Protein AF-A0A529LX90-F1 (afdb_monomer_lite)

Sequence (89 aa):
MLEITTELEKLLAVMPGPVSIVAGIAVLRAIGLDDPDGDLQATIGTFAAERGRAIRFDRGADHVSLTAQSRGPKTLLKRSEKLDNSAAN

Radius of gyration: 27.95 Å; chains: 1; bounding box: 87×48×40 Å

Secondary structure (DSSP, 8-state):
-HHHHHHHHHHHHHS-SSEEHHHHHHHHHHTT----HHHHHHHHHHHHHHTT--EE----S----------------------------

Structure (mmCIF, N/CA/C/O backbone):
data_AF-A0A529LX90-F1
#
_entry.id   AF-A0A529LX90-F1
#
loop_
_atom_site.group_PDB
_atom_site.id
_atom_site.type_symbol
_atom_site.label_atom_id
_atom_site.label_alt_id
_atom_site.label_comp_id
_atom_site.label_asym_id
_atom_site.label_entity_id
_atom_site.label_seq_id
_atom_site.pdbx_PDB_ins_code
_atom_site.Cartn_x
_atom_site.Cartn_y
_atom_site.Cartn_z
_atom_site.occupancy
_atom_site.B_iso_or_equiv
_atom_site.auth_seq_id
_atom_site.auth_comp_id
_atom_site.auth_asym_id
_atom_site.auth_atom_id
_atom_site.pdbx_PDB_model_num
ATOM 1 N N . MET A 1 1 ? -0.130 13.302 -4.442 1.00 54.56 1 MET A N 1
ATOM 2 C CA . MET A 1 1 ? -0.148 12.510 -3.189 1.00 54.56 1 MET A CA 1
ATOM 3 C C . MET A 1 1 ? -1.535 11.991 -2.804 1.00 54.56 1 MET A C 1
ATOM 5 O O . MET A 1 1 ? -1.600 10.850 -2.380 1.00 54.56 1 MET A O 1
ATOM 9 N N . LEU A 1 2 ? -2.627 12.755 -2.976 1.00 63.44 2 LEU A N 1
ATOM 10 C CA . LEU A 1 2 ? -3.986 12.320 -2.589 1.00 63.44 2 LEU A CA 1
ATOM 11 C C . LEU A 1 2 ? -4.502 11.060 -3.316 1.00 63.44 2 LEU A C 1
ATOM 13 O O . LEU A 1 2 ? -5.279 10.306 -2.738 1.00 63.44 2 LEU A O 1
ATOM 17 N N . GLU A 1 3 ? -4.073 10.800 -4.555 1.00 80.88 3 GLU A N 1
ATOM 18 C CA . GLU A 1 3 ? -4.526 9.610 -5.298 1.00 80.88 3 GLU A CA 1
ATOM 19 C C . GLU A 1 3 ? -3.989 8.299 -4.717 1.00 80.88 3 GLU A C 1
ATOM 21 O O . GLU A 1 3 ? -4.743 7.344 -4.567 1.00 80.88 3 GLU A O 1
ATOM 26 N N . ILE A 1 4 ? -2.721 8.280 -4.295 1.00 85.19 4 ILE A N 1
ATOM 27 C CA . ILE A 1 4 ? -2.075 7.099 -3.702 1.00 85.19 4 ILE A CA 1
ATOM 28 C C . ILE A 1 4 ? -2.827 6.654 -2.446 1.00 85.19 4 ILE A C 1
ATOM 30 O O . ILE A 1 4 ? -3.192 5.489 -2.307 1.00 85.19 4 ILE A O 1
ATOM 34 N N . THR A 1 5 ? -3.096 7.592 -1.536 1.00 85.81 5 THR A N 1
ATOM 35 C CA . THR A 1 5 ? -3.827 7.298 -0.300 1.00 85.81 5 THR A CA 1
ATOM 36 C C . THR A 1 5 ? -5.256 6.853 -0.589 1.00 85.81 5 THR A C 1
ATOM 38 O O . THR A 1 5 ? -5.723 5.902 0.030 1.00 85.81 5 THR A O 1
ATOM 41 N N . THR A 1 6 ? -5.920 7.485 -1.561 1.00 90.00 6 THR A N 1
ATOM 42 C CA . THR A 1 6 ? -7.303 7.157 -1.936 1.00 90.00 6 THR A CA 1
ATOM 43 C C . THR A 1 6 ? -7.418 5.726 -2.459 1.00 90.00 6 THR A C 1
ATOM 45 O O . THR A 1 6 ? -8.314 4.988 -2.049 1.00 90.00 6 THR A O 1
ATOM 48 N N . GLU A 1 7 ? -6.510 5.295 -3.332 1.00 90.44 7 GLU A N 1
ATOM 49 C CA . GLU A 1 7 ? -6.560 3.933 -3.869 1.00 90.44 7 GLU A CA 1
ATOM 50 C C . GLU A 1 7 ? -6.169 2.870 -2.837 1.00 90.44 7 GLU A C 1
ATOM 52 O O . GLU A 1 7 ? -6.791 1.806 -2.777 1.00 90.44 7 GLU A O 1
ATOM 57 N N . LEU A 1 8 ? -5.204 3.158 -1.959 1.00 87.06 8 LEU A N 1
ATOM 58 C CA . LEU A 1 8 ? -4.870 2.253 -0.856 1.00 87.06 8 LEU A CA 1
ATOM 59 C C . LEU A 1 8 ? -6.015 2.145 0.170 1.00 87.06 8 LEU A C 1
ATOM 61 O O . LEU A 1 8 ? -6.232 1.079 0.749 1.00 87.06 8 LEU A O 1
ATOM 65 N N . GLU A 1 9 ? -6.800 3.206 0.369 1.00 89.62 9 GLU A N 1
ATOM 66 C CA . GLU A 1 9 ? -8.031 3.146 1.165 1.00 89.62 9 GLU A CA 1
ATOM 67 C C . GLU A 1 9 ? -9.116 2.294 0.502 1.00 89.62 9 GLU A C 1
ATOM 69 O O . GLU A 1 9 ? -9.762 1.494 1.183 1.00 89.62 9 GLU A O 1
ATOM 74 N N . LYS A 1 10 ? -9.294 2.403 -0.820 1.00 90.06 10 LYS A N 1
ATOM 75 C CA . LYS A 1 10 ? -10.216 1.527 -1.563 1.00 90.06 10 LYS A CA 1
ATOM 76 C C . LYS A 1 10 ? -9.808 0.061 -1.441 1.00 90.06 10 LYS A C 1
ATOM 78 O O . LYS A 1 10 ? -10.666 -0.791 -1.215 1.00 90.06 10 LYS A O 1
ATOM 83 N N . LEU A 1 11 ? -8.508 -0.231 -1.511 1.00 86.94 11 LEU A N 1
ATOM 84 C CA . LEU A 1 11 ? -7.983 -1.579 -1.293 1.00 86.94 11 LEU A CA 1
ATOM 85 C C . LEU A 1 11 ? -8.367 -2.118 0.095 1.00 86.94 11 LEU A C 1
ATOM 87 O O . LEU A 1 11 ? -8.830 -3.252 0.209 1.00 86.94 11 LEU A O 1
ATOM 91 N N . LEU A 1 12 ? -8.225 -1.295 1.139 1.00 86.50 12 LEU A N 1
ATOM 92 C CA . LEU A 1 12 ? -8.619 -1.644 2.509 1.00 86.50 12 LEU A CA 1
ATOM 93 C C . LEU A 1 12 ? -10.132 -1.831 2.675 1.00 86.50 12 LEU A C 1
ATOM 95 O O . LEU A 1 12 ? -10.554 -2.645 3.496 1.00 86.50 12 LEU A O 1
ATOM 99 N N . ALA A 1 13 ? -10.946 -1.094 1.919 1.00 88.12 13 ALA A N 1
ATOM 100 C CA . ALA A 1 13 ? -12.397 -1.256 1.934 1.00 88.12 13 ALA A CA 1
ATOM 101 C C . ALA A 1 13 ? -12.828 -2.614 1.356 1.00 88.12 13 ALA A C 1
ATOM 103 O O . ALA A 1 13 ? -13.774 -3.222 1.854 1.00 88.12 13 ALA A O 1
ATOM 104 N N . VAL A 1 14 ? -12.117 -3.106 0.335 1.00 87.94 14 VAL A N 1
ATOM 105 C CA . VAL A 1 14 ? -12.369 -4.422 -0.278 1.00 87.94 14 VAL A CA 1
ATOM 106 C C . VAL A 1 14 ? -11.781 -5.555 0.566 1.00 87.94 14 VAL A C 1
ATOM 108 O O . VAL A 1 14 ? -12.406 -6.604 0.717 1.00 87.94 14 VAL A O 1
ATOM 111 N N . MET A 1 15 ? -10.591 -5.352 1.134 1.00 81.81 15 MET A N 1
ATOM 112 C CA . MET A 1 15 ? -9.894 -6.331 1.970 1.00 81.81 15 MET A CA 1
ATOM 113 C C . MET A 1 15 ? -9.604 -5.742 3.355 1.00 81.81 15 MET A C 1
ATOM 115 O O . MET A 1 15 ? -8.493 -5.263 3.610 1.00 81.81 15 MET A O 1
ATOM 119 N N . PRO A 1 16 ? -10.582 -5.787 4.278 1.00 80.06 16 PRO A N 1
ATOM 120 C CA . PRO A 1 16 ? -10.383 -5.304 5.634 1.00 80.06 16 PRO A CA 1
ATOM 121 C C . PRO A 1 16 ? -9.401 -6.225 6.364 1.00 80.06 16 PRO A C 1
ATOM 123 O O . PRO A 1 16 ? -9.702 -7.379 6.662 1.00 80.06 16 PRO A O 1
ATOM 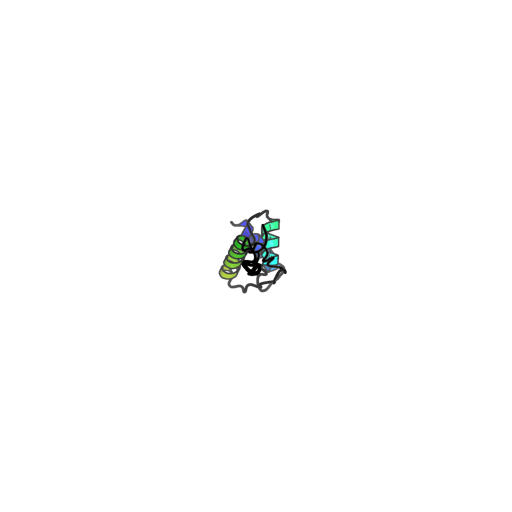126 N N . GLY A 1 17 ? -8.199 -5.727 6.650 1.00 85.31 17 GLY A N 1
ATOM 127 C CA . GLY A 1 17 ? -7.155 -6.550 7.253 1.00 85.31 17 GLY A CA 1
ATOM 128 C C . GLY A 1 17 ? -5.763 -5.928 7.171 1.00 85.31 17 GLY A C 1
ATOM 129 O O . GLY A 1 17 ? -5.640 -4.707 7.037 1.00 85.31 17 GLY A O 1
ATOM 130 N N . PRO A 1 18 ? -4.705 -6.746 7.305 1.00 87.56 18 PRO A N 1
ATOM 131 C CA . PRO A 1 18 ? -3.343 -6.278 7.113 1.00 87.56 18 PRO A CA 1
ATOM 132 C C . PRO A 1 18 ? -3.098 -5.878 5.653 1.00 87.56 18 PRO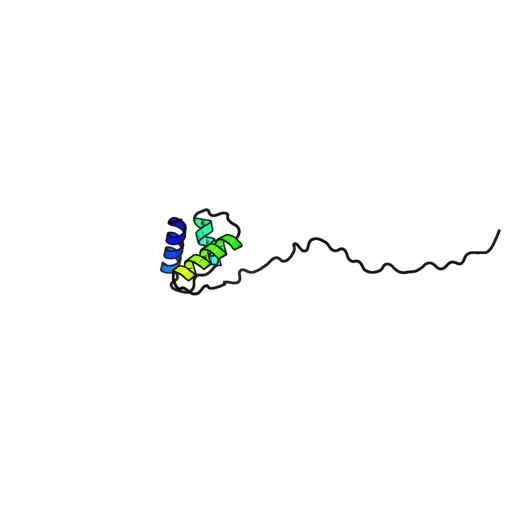 A C 1
ATOM 134 O O . PRO A 1 18 ? -3.545 -6.557 4.727 1.00 87.56 18 PRO A O 1
ATOM 137 N N . VAL A 1 19 ? -2.358 -4.788 5.451 1.00 88.44 19 VAL A N 1
ATOM 138 C CA . VAL A 1 19 ? -2.035 -4.256 4.121 1.00 88.44 19 VAL A CA 1
ATOM 139 C C . VAL A 1 19 ? -1.030 -5.187 3.448 1.00 88.44 19 VAL A C 1
ATOM 141 O O . VAL A 1 19 ? 0.093 -5.335 3.928 1.00 88.44 19 VAL A O 1
ATOM 144 N N . SER A 1 20 ? -1.425 -5.832 2.349 1.00 89.38 20 SER A N 1
ATOM 145 C CA . SER A 1 20 ? -0.526 -6.687 1.567 1.00 89.38 20 SER A CA 1
ATOM 146 C C . SER A 1 20 ? 0.383 -5.846 0.674 1.00 89.38 20 SER A C 1
ATOM 148 O O . SER A 1 20 ? -0.112 -5.031 -0.104 1.00 89.38 20 SER A O 1
ATOM 150 N N . ILE A 1 21 ? 1.699 -6.074 0.750 1.00 89.44 21 ILE A N 1
ATOM 151 C CA . ILE A 1 21 ? 2.682 -5.373 -0.094 1.00 89.44 21 ILE A CA 1
ATOM 152 C C . ILE A 1 21 ? 2.409 -5.616 -1.581 1.00 89.44 21 ILE A C 1
ATOM 154 O O . ILE A 1 21 ? 2.354 -4.664 -2.350 1.00 89.44 21 ILE A O 1
ATOM 158 N N . VAL A 1 22 ? 2.151 -6.864 -1.982 1.00 90.06 22 VAL A N 1
ATOM 159 C CA . VAL A 1 22 ? 1.880 -7.216 -3.387 1.00 90.06 22 VAL A CA 1
ATOM 160 C C . VAL A 1 22 ? 0.621 -6.516 -3.900 1.00 90.06 22 VAL A C 1
ATOM 162 O O . VAL A 1 22 ? 0.623 -5.954 -4.993 1.00 90.06 22 VAL A O 1
ATOM 165 N N . ALA A 1 23 ? -0.446 -6.503 -3.095 1.00 89.62 23 ALA A N 1
ATOM 166 C CA . ALA A 1 23 ? -1.689 -5.839 -3.475 1.00 89.62 23 ALA A CA 1
ATOM 167 C C . ALA A 1 23 ? -1.522 -4.312 -3.535 1.00 89.62 23 ALA A C 1
ATOM 169 O O . ALA A 1 23 ? -2.026 -3.679 -4.457 1.00 89.62 23 ALA A O 1
ATOM 170 N N . GLY A 1 24 ? -0.775 -3.730 -2.592 1.00 90.31 24 GLY A N 1
ATOM 171 C CA . GLY A 1 24 ? -0.435 -2.311 -2.613 1.00 90.31 24 GLY A CA 1
ATOM 172 C C . GLY A 1 24 ? 0.365 -1.936 -3.860 1.00 90.31 24 GLY A C 1
ATOM 173 O O . GLY A 1 24 ? -0.017 -1.002 -4.553 1.00 90.31 24 GLY A O 1
ATOM 174 N N . ILE A 1 25 ? 1.409 -2.696 -4.208 1.00 91.56 25 ILE A N 1
ATOM 175 C CA . ILE A 1 25 ? 2.222 -2.446 -5.411 1.00 91.56 25 ILE A CA 1
ATOM 176 C C . ILE A 1 25 ? 1.352 -2.522 -6.668 1.00 91.56 25 ILE A C 1
ATOM 178 O O . ILE A 1 25 ? 1.428 -1.631 -7.510 1.00 91.56 25 ILE A O 1
ATOM 182 N N . ALA A 1 26 ? 0.485 -3.533 -6.780 1.00 91.19 26 ALA A N 1
ATOM 183 C CA . ALA A 1 26 ? -0.429 -3.662 -7.915 1.00 91.19 26 ALA A CA 1
ATOM 184 C C . ALA A 1 26 ? -1.357 -2.444 -8.058 1.00 91.19 26 ALA A C 1
ATOM 186 O O . ALA A 1 26 ? -1.579 -1.967 -9.169 1.00 91.19 26 ALA A O 1
ATOM 187 N N . VAL A 1 27 ? -1.851 -1.906 -6.941 1.00 91.38 27 VAL A N 1
ATOM 188 C CA . VAL A 1 27 ? -2.662 -0.683 -6.923 1.00 91.38 27 VAL A CA 1
ATOM 189 C C . VAL A 1 27 ? -1.850 0.535 -7.369 1.00 91.38 27 VAL A C 1
ATOM 191 O O . VAL A 1 27 ? -2.315 1.294 -8.217 1.00 91.38 27 VAL A O 1
ATOM 194 N N . LEU A 1 28 ? -0.626 0.707 -6.862 1.00 91.31 28 LEU A N 1
ATOM 195 C CA . LEU A 1 28 ? 0.240 1.828 -7.249 1.00 91.31 28 LEU A CA 1
ATOM 196 C C . LEU A 1 28 ? 0.632 1.765 -8.734 1.00 91.31 28 LEU A C 1
ATOM 198 O O . LEU A 1 28 ? 0.630 2.781 -9.425 1.00 91.31 28 LEU A O 1
ATOM 202 N N . ARG A 1 29 ? 0.878 0.563 -9.258 1.00 89.81 29 ARG A N 1
ATOM 203 C CA . ARG A 1 29 ? 1.108 0.329 -10.691 1.00 89.81 29 ARG A CA 1
ATOM 204 C C . ARG A 1 29 ? -0.137 0.634 -11.525 1.00 89.81 29 ARG A C 1
ATOM 206 O O . ARG A 1 29 ? -0.015 1.198 -12.607 1.00 89.81 29 ARG A O 1
ATOM 213 N N . ALA A 1 30 ? -1.331 0.306 -11.029 1.00 90.50 30 ALA A N 1
ATOM 214 C CA . ALA A 1 30 ? -2.588 0.558 -11.737 1.00 90.50 30 ALA A CA 1
ATOM 215 C C . ALA A 1 30 ? -2.892 2.056 -11.911 1.00 90.50 30 ALA A C 1
ATOM 217 O O . ALA A 1 30 ? -3.499 2.435 -12.911 1.00 90.50 30 ALA A O 1
ATOM 218 N N . ILE A 1 31 ? -2.430 2.907 -10.988 1.00 89.56 31 ILE A N 1
ATOM 219 C CA . ILE A 1 31 ? -2.486 4.373 -11.138 1.00 89.56 31 ILE A CA 1
ATOM 220 C C . ILE A 1 31 ? -1.281 4.960 -11.888 1.00 89.56 31 ILE A C 1
ATOM 222 O O . ILE A 1 31 ? -1.167 6.177 -12.008 1.00 89.56 31 ILE A O 1
ATOM 226 N N . GLY A 1 32 ? -0.393 4.112 -12.413 1.00 89.06 32 GLY A N 1
ATOM 227 C CA . GLY A 1 32 ? 0.697 4.513 -13.298 1.00 89.06 32 GLY A CA 1
ATOM 228 C C . GLY A 1 32 ? 2.020 4.858 -12.613 1.00 89.06 32 GLY A C 1
ATOM 229 O O . GLY A 1 32 ? 2.855 5.496 -13.251 1.00 89.06 32 GLY A O 1
ATOM 230 N N . LEU A 1 33 ? 2.250 4.460 -11.353 1.00 89.56 33 LEU A N 1
ATOM 231 C CA . LEU A 1 33 ? 3.583 4.596 -10.754 1.00 89.56 33 LEU A CA 1
ATOM 232 C C . LEU A 1 33 ? 4.526 3.529 -11.321 1.00 89.56 33 LEU A C 1
ATOM 234 O O . LEU A 1 33 ? 4.286 2.332 -11.151 1.00 89.56 33 LEU A O 1
ATOM 238 N N . ASP A 1 34 ? 5.627 3.969 -11.933 1.00 89.06 34 ASP A N 1
ATOM 239 C CA . ASP A 1 34 ? 6.683 3.100 -12.479 1.00 89.06 34 ASP A CA 1
ATOM 240 C C . ASP A 1 34 ? 7.911 2.972 -11.547 1.00 89.06 34 ASP A C 1
ATOM 242 O O . ASP A 1 34 ? 8.913 2.361 -11.896 1.00 89.06 34 ASP A O 1
ATOM 246 N N . ASP A 1 35 ? 7.820 3.474 -10.310 1.00 88.50 35 ASP A N 1
ATOM 247 C CA . ASP A 1 35 ? 8.902 3.409 -9.315 1.00 88.50 35 ASP A CA 1
ATOM 248 C C . ASP A 1 35 ? 9.333 1.964 -8.994 1.00 88.50 35 ASP A C 1
ATOM 250 O O . ASP A 1 35 ? 8.535 1.027 -9.125 1.00 88.50 35 ASP A O 1
ATOM 254 N N . PRO A 1 36 ? 10.580 1.726 -8.560 1.00 89.31 36 PRO A N 1
ATOM 255 C CA . PRO A 1 36 ? 11.028 0.385 -8.202 1.00 89.31 36 PRO A CA 1
ATOM 256 C C . PRO A 1 36 ? 10.264 -0.154 -6.984 1.00 89.31 36 PRO A C 1
ATOM 258 O O . PRO A 1 36 ? 9.807 0.596 -6.118 1.00 89.31 36 PRO A O 1
ATOM 261 N N . ASP A 1 37 ? 10.165 -1.481 -6.879 1.00 86.62 37 ASP A N 1
ATOM 262 C CA . ASP A 1 37 ? 9.364 -2.141 -5.838 1.00 86.62 37 ASP A CA 1
ATOM 263 C C . ASP A 1 37 ? 9.762 -1.733 -4.413 1.00 86.62 37 ASP A C 1
ATOM 265 O O . ASP A 1 37 ? 8.904 -1.651 -3.539 1.00 86.62 37 ASP A O 1
ATOM 269 N N . GLY A 1 38 ? 11.041 -1.418 -4.179 1.00 88.31 38 GLY A N 1
ATOM 270 C CA . GLY A 1 38 ? 11.523 -0.926 -2.887 1.00 88.31 38 GLY A CA 1
ATOM 271 C C . GLY A 1 38 ? 10.909 0.418 -2.477 1.00 88.31 38 GLY A C 1
ATOM 272 O O . GLY A 1 38 ? 10.487 0.570 -1.329 1.00 88.31 38 GLY A O 1
ATOM 273 N N . ASP A 1 39 ? 10.797 1.364 -3.411 1.00 90.38 39 ASP A N 1
ATOM 274 C CA . ASP A 1 39 ? 10.208 2.686 -3.162 1.00 90.38 39 ASP A CA 1
ATOM 275 C C . ASP A 1 39 ? 8.682 2.594 -3.003 1.00 90.38 39 ASP A C 1
ATOM 277 O O . ASP A 1 39 ? 8.089 3.198 -2.097 1.00 90.38 39 ASP A O 1
ATOM 281 N N . LEU A 1 40 ? 8.036 1.750 -3.813 1.00 90.75 40 LEU A N 1
ATOM 282 C CA . LEU A 1 40 ? 6.610 1.451 -3.667 1.00 90.75 40 LEU A CA 1
ATOM 283 C C . LEU A 1 40 ? 6.319 0.776 -2.319 1.00 90.75 40 LEU A C 1
ATOM 285 O O . LEU A 1 40 ? 5.380 1.158 -1.619 1.00 90.75 40 LEU A O 1
ATOM 289 N N . GLN A 1 41 ? 7.156 -0.174 -1.901 1.00 90.94 41 GLN A N 1
ATOM 290 C CA . GLN A 1 41 ? 7.046 -0.836 -0.604 1.00 90.94 41 GLN A CA 1
ATOM 291 C C . GLN A 1 41 ? 7.223 0.150 0.560 1.00 90.94 41 GLN A C 1
ATOM 293 O O . GLN A 1 41 ? 6.468 0.072 1.532 1.00 90.94 41 GLN A O 1
ATOM 298 N N . ALA A 1 42 ? 8.166 1.093 0.472 1.00 91.50 42 ALA A N 1
ATOM 299 C CA . ALA A 1 42 ? 8.343 2.142 1.481 1.00 91.50 42 ALA A CA 1
ATOM 300 C C . ALA A 1 42 ? 7.106 3.052 1.592 1.00 91.50 42 ALA A C 1
ATOM 302 O O . ALA A 1 42 ? 6.671 3.395 2.699 1.00 91.50 42 ALA A O 1
ATOM 303 N N . THR A 1 43 ? 6.488 3.376 0.454 1.00 91.94 43 THR A N 1
ATOM 304 C CA . THR A 1 43 ? 5.246 4.162 0.393 1.00 91.94 43 THR A CA 1
ATOM 305 C C . THR A 1 43 ? 4.085 3.425 1.064 1.00 91.94 43 THR A C 1
ATOM 307 O O . THR A 1 43 ? 3.403 3.979 1.929 1.00 91.94 43 THR A O 1
ATOM 310 N N . ILE A 1 44 ? 3.900 2.144 0.736 1.00 90.69 44 ILE A N 1
ATOM 311 C CA . ILE A 1 44 ? 2.869 1.287 1.343 1.00 90.69 44 ILE A CA 1
ATOM 312 C C . ILE A 1 44 ? 3.118 1.121 2.847 1.00 90.69 44 ILE A C 1
ATOM 314 O O . ILE A 1 44 ? 2.175 1.133 3.640 1.00 90.69 44 ILE A O 1
ATOM 318 N N . GLY A 1 45 ? 4.385 0.992 3.249 1.00 90.94 45 GLY A N 1
ATOM 319 C CA . GLY A 1 45 ? 4.778 0.877 4.648 1.00 90.94 45 GLY A CA 1
ATOM 320 C C . GLY A 1 45 ? 4.423 2.115 5.465 1.00 90.94 45 GLY A C 1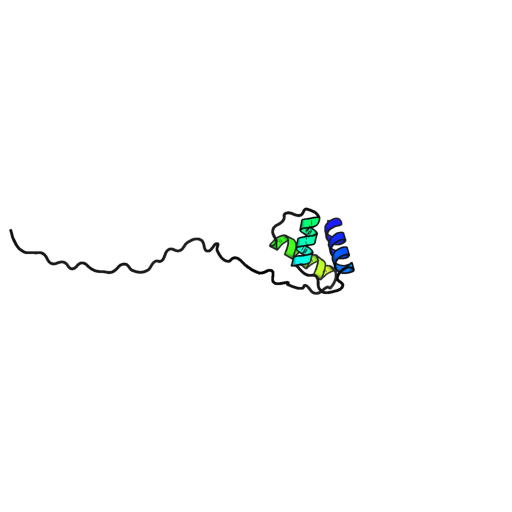
ATOM 321 O O . GLY A 1 45 ? 3.831 1.991 6.538 1.00 90.94 45 GLY A O 1
ATOM 322 N N . THR A 1 46 ? 4.712 3.300 4.922 1.00 91.50 46 THR A N 1
ATOM 323 C CA . THR A 1 46 ? 4.318 4.582 5.525 1.00 91.50 46 THR A CA 1
ATOM 324 C C . THR A 1 46 ? 2.803 4.660 5.683 1.00 91.50 46 THR A C 1
ATOM 326 O O . THR A 1 46 ? 2.317 4.883 6.789 1.00 91.50 46 THR A O 1
ATOM 329 N N . PHE A 1 47 ? 2.049 4.354 4.625 1.00 90.38 47 PHE A N 1
ATOM 330 C CA . PHE A 1 47 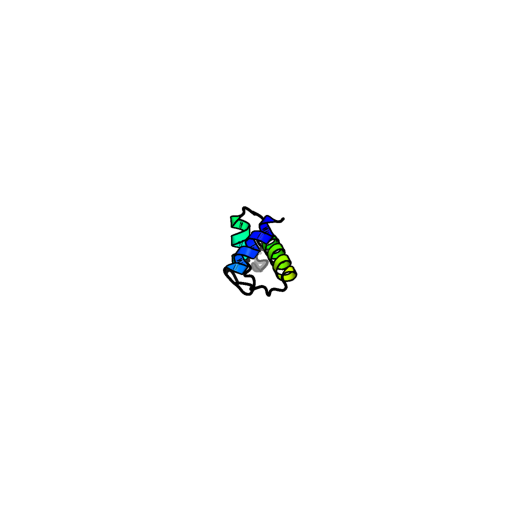? 0.586 4.372 4.670 1.00 90.38 47 PHE A CA 1
ATOM 331 C C . PHE A 1 47 ? 0.010 3.416 5.729 1.00 90.38 47 PHE A C 1
ATOM 333 O O . PHE A 1 47 ? -0.896 3.777 6.483 1.00 90.38 47 PHE A O 1
ATOM 340 N N . ALA A 1 48 ? 0.538 2.192 5.823 1.00 89.75 48 ALA A N 1
ATOM 341 C CA . ALA A 1 48 ? 0.096 1.228 6.826 1.00 89.75 48 ALA A CA 1
ATOM 342 C C . ALA A 1 48 ? 0.379 1.720 8.256 1.00 89.75 48 ALA A C 1
ATOM 344 O O . ALA A 1 48 ? -0.485 1.584 9.127 1.00 89.75 48 ALA A O 1
ATOM 345 N N . ALA A 1 49 ? 1.542 2.339 8.483 1.00 90.06 49 ALA A N 1
ATOM 346 C CA . ALA A 1 49 ? 1.898 2.937 9.767 1.00 90.06 49 ALA A CA 1
ATOM 347 C C . ALA A 1 49 ? 0.968 4.108 10.132 1.00 90.06 49 ALA A C 1
ATOM 349 O O . ALA A 1 49 ? 0.452 4.144 11.249 1.00 90.06 49 ALA A O 1
ATOM 350 N N . GLU A 1 50 ? 0.676 5.005 9.186 1.00 90.50 50 GLU A N 1
ATOM 351 C CA . GLU A 1 50 ? -0.247 6.134 9.387 1.00 90.50 50 GLU A CA 1
ATOM 352 C C . GLU A 1 50 ? -1.669 5.679 9.735 1.00 90.50 50 GLU A C 1
ATOM 354 O O . GLU A 1 50 ? -2.365 6.319 10.523 1.00 90.50 50 GLU A O 1
ATOM 359 N N . ARG A 1 51 ? -2.108 4.547 9.178 1.00 87.62 51 ARG A N 1
ATOM 360 C CA . ARG A 1 51 ? -3.429 3.965 9.455 1.00 87.62 51 ARG A CA 1
ATOM 361 C C . ARG A 1 51 ? -3.451 3.016 10.652 1.00 87.62 51 ARG A C 1
ATOM 363 O O . ARG A 1 51 ? -4.510 2.459 10.947 1.00 87.62 51 ARG A O 1
ATOM 370 N N . GLY A 1 52 ? -2.320 2.811 11.331 1.00 88.44 52 GLY A N 1
ATOM 371 C CA . GLY A 1 52 ? -2.210 1.877 12.455 1.00 88.44 52 GLY A CA 1
ATOM 372 C C . GLY A 1 52 ? -2.528 0.432 12.058 1.00 88.44 52 GLY A C 1
ATOM 373 O O . GLY A 1 52 ? -3.131 -0.315 12.831 1.00 88.44 52 GLY A O 1
ATOM 374 N N . ARG A 1 53 ? -2.189 0.042 10.826 1.00 86.56 53 ARG A N 1
ATOM 375 C CA . ARG A 1 53 ? -2.475 -1.285 10.271 1.00 86.56 53 ARG A CA 1
ATOM 376 C C . ARG A 1 53 ? -1.210 -2.127 10.187 1.00 86.56 53 ARG A C 1
ATOM 378 O O . ARG A 1 53 ? -0.131 -1.647 9.863 1.00 86.56 53 ARG A O 1
ATOM 385 N N . ALA A 1 54 ? -1.371 -3.422 10.445 1.00 89.50 54 ALA A N 1
ATOM 386 C CA . ALA A 1 54 ? -0.305 -4.390 10.237 1.00 89.50 54 ALA A CA 1
ATOM 387 C C . ALA A 1 54 ? -0.009 -4.553 8.739 1.00 89.50 54 ALA A C 1
ATOM 389 O O . ALA A 1 54 ? -0.920 -4.511 7.910 1.00 89.50 54 ALA A O 1
ATOM 390 N N . ILE A 1 55 ? 1.258 -4.784 8.404 1.00 88.44 55 ILE A N 1
ATOM 391 C CA . ILE A 1 55 ? 1.697 -5.090 7.041 1.00 88.44 55 ILE A CA 1
ATOM 392 C C . ILE A 1 55 ? 1.781 -6.603 6.880 1.00 88.44 55 ILE A C 1
ATOM 394 O O . ILE A 1 55 ? 2.357 -7.302 7.717 1.00 88.44 55 ILE A O 1
ATOM 398 N N . ARG A 1 56 ? 1.234 -7.109 5.777 1.00 87.69 56 ARG A N 1
ATOM 399 C CA . ARG A 1 56 ? 1.417 -8.487 5.339 1.00 87.69 56 ARG A CA 1
ATOM 400 C C . ARG A 1 56 ? 2.466 -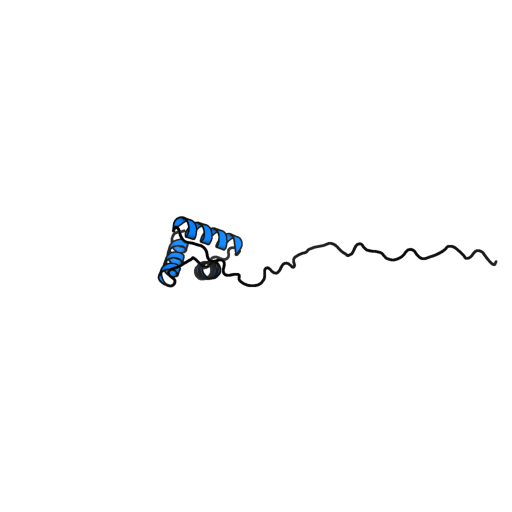8.521 4.237 1.00 87.69 56 ARG A C 1
ATOM 402 O O . ARG A 1 56 ? 2.245 -8.061 3.118 1.00 87.69 56 ARG A O 1
ATOM 409 N N . PHE A 1 57 ? 3.605 -9.112 4.568 1.00 82.44 57 PHE A N 1
ATOM 410 C CA . PHE A 1 57 ? 4.635 -9.448 3.598 1.00 82.44 57 PHE A CA 1
ATOM 411 C C . PHE A 1 57 ? 4.205 -10.716 2.869 1.00 82.44 57 PHE A C 1
ATOM 413 O O . PHE A 1 57 ? 4.531 -11.830 3.281 1.00 82.44 57 PHE A O 1
ATOM 420 N N . ASP A 1 58 ? 3.411 -10.552 1.815 1.00 75.62 58 ASP A N 1
ATOM 421 C CA . ASP A 1 58 ? 3.175 -11.640 0.878 1.00 75.62 58 ASP A CA 1
ATOM 422 C C . ASP A 1 58 ? 4.497 -11.855 0.136 1.00 75.62 58 ASP A C 1
ATOM 424 O O . ASP A 1 58 ? 4.950 -10.991 -0.614 1.00 75.62 58 ASP A O 1
ATOM 428 N N . ARG A 1 59 ? 5.197 -12.944 0.474 1.00 62.81 59 ARG A N 1
ATOM 429 C CA . ARG A 1 59 ? 6.487 -13.314 -0.112 1.00 62.81 59 ARG A CA 1
ATOM 430 C C . ARG A 1 59 ? 6.239 -13.686 -1.576 1.00 62.81 59 ARG A C 1
ATOM 432 O O . ARG A 1 59 ? 6.122 -14.863 -1.902 1.00 62.81 59 ARG A O 1
ATOM 439 N N . GLY A 1 60 ? 6.129 -12.675 -2.437 1.00 51.88 60 GLY A N 1
ATOM 440 C CA . GLY A 1 60 ? 6.282 -12.826 -3.876 1.00 51.88 60 GLY A CA 1
ATOM 441 C C . GLY A 1 60 ? 7.612 -13.527 -4.115 1.00 51.88 60 GLY A C 1
ATOM 442 O O . GLY A 1 60 ? 8.650 -13.097 -3.614 1.00 51.88 60 GLY A O 1
ATOM 443 N N . ALA A 1 61 ? 7.538 -14.692 -4.742 1.00 50.88 61 ALA A N 1
ATOM 444 C CA . ALA A 1 61 ? 8.673 -15.550 -4.993 1.00 50.88 61 ALA A CA 1
ATOM 445 C C . ALA A 1 61 ? 9.778 -14.805 -5.758 1.00 50.88 61 ALA A C 1
ATOM 447 O O . ALA A 1 61 ? 9.508 -13.988 -6.631 1.00 50.88 61 ALA A O 1
ATOM 448 N N . ASP A 1 62 ? 11.010 -15.184 -5.441 1.00 46.34 62 ASP A N 1
ATOM 449 C CA . ASP A 1 62 ? 12.224 -14.871 -6.182 1.00 46.34 62 ASP A CA 1
ATOM 450 C C . ASP A 1 62 ? 12.772 -13.446 -6.055 1.00 46.34 62 ASP A C 1
ATOM 452 O O . ASP A 1 62 ? 12.808 -12.624 -6.966 1.00 46.34 62 ASP A O 1
ATOM 456 N N . HIS A 1 63 ? 13.399 -13.231 -4.903 1.00 49.06 63 HIS A N 1
ATOM 457 C CA . HIS A 1 63 ? 14.682 -12.548 -4.871 1.00 49.06 63 HIS A CA 1
ATOM 458 C C . HIS A 1 63 ? 15.646 -13.305 -5.816 1.00 49.06 63 HIS A C 1
ATOM 460 O O . HIS A 1 63 ? 16.431 -14.133 -5.342 1.00 49.06 63 HIS A O 1
ATOM 466 N N . VAL A 1 64 ? 15.577 -13.063 -7.138 1.00 50.69 64 VAL A N 1
ATOM 467 C CA . VAL A 1 64 ? 16.620 -13.470 -8.096 1.00 50.69 64 VAL A CA 1
ATOM 468 C C . VAL A 1 64 ? 17.898 -12.785 -7.633 1.00 50.69 64 VAL A C 1
ATOM 470 O O . VAL A 1 64 ? 18.230 -11.657 -7.986 1.00 50.69 64 VAL A O 1
ATOM 473 N N . SER A 1 65 ? 18.622 -13.488 -6.777 1.00 49.06 65 SER A N 1
ATOM 474 C CA . SER A 1 65 ? 19.956 -13.135 -6.331 1.00 49.06 65 SER A CA 1
ATOM 475 C C . SER A 1 65 ? 20.927 -13.658 -7.377 1.00 49.06 65 SER A C 1
ATOM 477 O O . SER A 1 65 ? 21.645 -14.613 -7.115 1.00 49.06 65 SER A O 1
ATOM 479 N N . LEU A 1 66 ? 20.936 -13.079 -8.580 1.00 53.34 66 LEU A N 1
ATOM 480 C CA . LEU A 1 66 ? 21.914 -13.425 -9.621 1.00 53.34 66 LEU A CA 1
ATOM 481 C C . LEU A 1 66 ? 22.420 -12.189 -10.380 1.00 53.34 66 LEU A C 1
ATOM 483 O O . LEU A 1 66 ? 22.657 -12.224 -11.580 1.00 53.34 66 LEU A O 1
ATOM 487 N N . THR A 1 67 ? 22.710 -11.107 -9.658 1.00 48.53 67 THR A N 1
ATOM 488 C CA . THR A 1 67 ? 23.803 -10.204 -10.057 1.00 48.53 67 THR A CA 1
ATOM 489 C C . THR A 1 67 ? 24.950 -10.316 -9.059 1.00 48.53 67 THR A C 1
ATOM 491 O O . THR A 1 67 ? 25.463 -9.324 -8.546 1.00 48.53 67 THR A O 1
ATOM 494 N N . ALA A 1 68 ? 25.386 -11.551 -8.788 1.00 52.09 68 ALA A N 1
ATOM 495 C CA . ALA A 1 68 ? 26.749 -11.799 -8.334 1.00 52.09 68 ALA A CA 1
ATOM 496 C C . ALA A 1 68 ? 27.688 -11.562 -9.525 1.00 52.09 68 ALA A C 1
ATOM 498 O O . ALA A 1 68 ? 28.140 -12.474 -10.214 1.00 52.09 68 ALA A O 1
ATOM 499 N N . GLN A 1 69 ? 27.934 -10.285 -9.788 1.00 51.31 69 GLN A N 1
ATOM 500 C CA . GLN A 1 69 ? 29.032 -9.821 -10.606 1.00 51.31 69 GLN A CA 1
ATOM 501 C C . GLN A 1 69 ? 30.354 -10.253 -9.944 1.00 51.31 69 GLN A C 1
ATOM 503 O O . GLN A 1 69 ? 30.616 -9.947 -8.783 1.00 51.31 69 GLN A O 1
ATOM 508 N N . SER A 1 70 ? 31.186 -10.946 -10.724 1.00 56.41 70 SER A N 1
ATOM 509 C CA . SER A 1 70 ? 32.647 -11.013 -10.607 1.00 56.41 70 SER A CA 1
ATOM 510 C C . SER A 1 70 ? 33.265 -11.517 -9.302 1.00 56.41 70 SER A C 1
ATOM 512 O O . SER A 1 70 ? 33.654 -10.700 -8.476 1.00 56.41 70 SER A O 1
ATOM 514 N N . ARG A 1 71 ? 33.590 -12.821 -9.236 1.00 54.62 71 ARG A N 1
ATOM 515 C CA . ARG A 1 71 ? 34.956 -13.318 -8.930 1.00 54.62 71 ARG A CA 1
ATOM 516 C C . ARG A 1 71 ? 35.159 -14.672 -9.617 1.00 54.62 71 ARG A C 1
ATOM 518 O O . ARG A 1 71 ? 34.561 -15.661 -9.214 1.00 54.62 71 ARG A O 1
ATOM 525 N N . GLY A 1 72 ? 35.988 -14.712 -10.663 1.00 51.16 72 GLY A N 1
ATOM 526 C CA . GLY A 1 72 ? 36.404 -15.972 -11.286 1.00 51.16 72 GLY A CA 1
ATOM 527 C C . GLY A 1 72 ? 37.032 -16.926 -10.258 1.00 51.16 72 GLY A C 1
ATOM 528 O O . GLY A 1 72 ? 37.562 -16.459 -9.242 1.00 51.16 72 GLY A O 1
ATOM 529 N N . PRO A 1 73 ? 36.990 -18.249 -10.486 1.00 51.31 73 PRO A N 1
ATOM 530 C CA . PRO A 1 73 ? 37.612 -19.202 -9.580 1.00 51.31 73 PRO A CA 1
ATOM 531 C C . PRO A 1 73 ? 39.132 -18.984 -9.564 1.00 51.31 73 PRO A C 1
ATOM 533 O O . PRO A 1 73 ? 39.856 -19.405 -10.461 1.00 51.31 73 PRO A O 1
ATOM 536 N N . LYS A 1 74 ? 39.639 -18.321 -8.518 1.00 59.91 74 LYS A N 1
ATOM 537 C CA . LYS A 1 74 ? 41.060 -18.353 -8.157 1.00 59.91 74 LYS A CA 1
ATOM 538 C C . LYS A 1 74 ? 41.355 -19.675 -7.452 1.00 59.91 74 LYS A C 1
ATOM 540 O O . LYS A 1 74 ? 41.556 -19.682 -6.243 1.00 59.91 74 LYS A O 1
ATOM 545 N N . THR A 1 75 ? 41.396 -20.788 -8.178 1.00 56.56 75 THR A N 1
ATOM 546 C CA . THR A 1 75 ? 41.947 -22.036 -7.630 1.00 56.56 75 THR A CA 1
ATOM 547 C C . THR A 1 75 ? 42.669 -22.849 -8.696 1.00 56.56 75 THR A C 1
ATOM 549 O O . THR A 1 75 ? 42.044 -23.396 -9.594 1.00 56.56 75 THR A O 1
ATOM 552 N N . LEU A 1 76 ? 43.989 -22.943 -8.508 1.00 57.50 76 LEU A N 1
ATOM 553 C CA . LEU A 1 76 ? 44.883 -24.032 -8.905 1.00 57.50 76 LEU A CA 1
ATOM 554 C C . LEU A 1 76 ? 44.772 -24.570 -10.344 1.00 57.50 76 LEU A C 1
ATOM 556 O O . LEU A 1 76 ? 43.994 -25.484 -10.611 1.00 57.50 76 LEU A O 1
ATOM 560 N N . LEU A 1 77 ? 45.743 -24.201 -11.187 1.00 58.53 77 LEU A N 1
ATOM 561 C CA . LEU A 1 77 ? 46.341 -25.184 -12.090 1.00 58.53 77 LEU A CA 1
ATOM 562 C C . LEU A 1 77 ? 47.770 -25.493 -11.630 1.00 58.53 77 LEU A C 1
ATOM 564 O O . LEU A 1 77 ? 48.526 -24.621 -11.207 1.00 58.53 77 LEU A O 1
ATOM 568 N N . LYS A 1 78 ? 48.035 -26.796 -11.592 1.00 52.88 78 LYS A N 1
ATOM 569 C CA . LYS A 1 78 ? 49.111 -27.510 -10.910 1.00 52.88 78 LYS A CA 1
ATOM 570 C C . LYS A 1 78 ? 50.509 -26.950 -11.198 1.00 52.88 78 LYS A C 1
ATOM 572 O O . LYS A 1 78 ? 50.887 -26.749 -12.344 1.00 52.88 78 LYS A O 1
ATOM 577 N N . ARG A 1 79 ? 51.331 -26.919 -10.143 1.00 57.22 79 ARG A N 1
ATOM 578 C CA . ARG A 1 79 ? 52.768 -27.207 -10.243 1.00 57.22 79 ARG A CA 1
ATOM 579 C C . ARG A 1 79 ? 52.940 -28.537 -10.979 1.00 57.22 79 ARG A C 1
ATOM 581 O O . ARG A 1 79 ? 52.522 -29.556 -10.433 1.00 57.22 79 ARG A O 1
ATOM 588 N N . SER A 1 80 ? 53.533 -28.532 -12.165 1.00 57.69 80 SER A N 1
ATOM 589 C CA . SER A 1 80 ? 54.189 -29.686 -12.793 1.00 57.69 80 SER A CA 1
ATOM 590 C C . SER A 1 80 ? 54.909 -29.202 -14.047 1.00 57.69 80 SER A C 1
ATOM 592 O O . SER A 1 80 ? 54.281 -29.096 -15.084 1.00 57.69 80 SER A O 1
ATOM 594 N N . GLU A 1 81 ? 56.203 -28.909 -13.950 1.00 53.78 81 GLU A N 1
ATOM 595 C CA . GLU A 1 81 ? 57.161 -29.541 -14.859 1.00 53.78 81 GLU A CA 1
ATOM 596 C C . GLU A 1 81 ? 58.542 -29.490 -14.208 1.00 53.78 81 GLU A C 1
ATOM 598 O O . GLU A 1 81 ? 59.077 -28.429 -13.880 1.00 53.78 81 GLU A O 1
ATOM 603 N N . LYS A 1 82 ? 59.047 -30.682 -13.893 1.00 52.59 82 LYS A N 1
ATOM 604 C CA . LYS A 1 82 ? 60.410 -30.906 -13.438 1.00 52.59 82 LYS A CA 1
ATOM 605 C C . LYS A 1 82 ? 61.360 -30.478 -14.552 1.00 52.59 82 LYS A C 1
ATOM 607 O O . LYS A 1 82 ? 61.201 -30.893 -15.694 1.00 52.59 82 LYS A O 1
ATOM 612 N N . LEU A 1 83 ? 62.387 -29.734 -14.160 1.00 58.75 83 LEU A N 1
ATOM 613 C CA . LEU A 1 83 ? 63.707 -29.825 -14.765 1.00 58.75 83 LEU A CA 1
ATOM 614 C C . LEU A 1 83 ? 64.097 -31.301 -14.864 1.00 58.75 83 LEU A C 1
ATOM 616 O O . LEU A 1 83 ? 64.130 -31.953 -13.831 1.00 58.75 83 LEU A O 1
ATOM 620 N N . ASP A 1 84 ? 64.354 -31.794 -16.070 1.00 60.47 84 ASP A N 1
ATOM 621 C CA . ASP A 1 84 ? 65.374 -32.804 -16.373 1.00 60.47 84 ASP A CA 1
ATOM 622 C C . ASP A 1 84 ? 65.357 -33.053 -17.888 1.00 60.47 84 ASP A C 1
ATOM 624 O O . ASP A 1 84 ? 64.603 -33.881 -18.388 1.00 60.47 84 ASP A O 1
ATOM 628 N N . ASN A 1 85 ? 66.189 -32.322 -18.636 1.00 53.00 85 ASN A N 1
ATOM 629 C CA . ASN A 1 85 ? 66.821 -32.912 -19.815 1.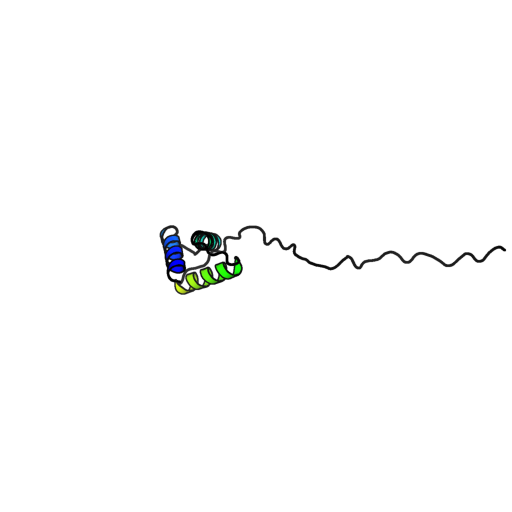00 53.00 85 ASN A CA 1
ATOM 630 C C . ASN A 1 85 ? 68.171 -32.241 -20.088 1.00 53.00 85 ASN A C 1
ATOM 632 O O . ASN A 1 85 ? 68.323 -31.401 -20.972 1.00 53.00 85 ASN A O 1
ATOM 636 N N . SER A 1 86 ? 69.151 -32.606 -19.264 1.00 53.56 86 SER A N 1
ATOM 637 C CA . SER A 1 86 ? 70.565 -32.501 -19.608 1.00 53.56 86 SER A CA 1
ATOM 638 C C . SER A 1 86 ? 71.018 -33.885 -20.067 1.00 53.56 86 SER A C 1
ATOM 640 O O . SER A 1 86 ? 71.328 -34.726 -19.228 1.00 53.56 86 SER A O 1
ATOM 642 N N . ALA A 1 87 ? 70.994 -34.142 -21.377 1.00 49.84 87 ALA A N 1
ATOM 643 C CA . ALA A 1 87 ? 71.828 -35.152 -22.030 1.00 49.84 87 ALA A CA 1
ATOM 644 C C . ALA A 1 87 ? 71.720 -35.057 -23.563 1.00 49.84 87 ALA A C 1
ATOM 646 O O . ALA A 1 87 ? 70.624 -35.072 -24.113 1.00 49.84 87 ALA A O 1
ATOM 647 N N . ALA A 1 88 ? 72.893 -35.077 -24.202 1.00 54.12 88 ALA A N 1
ATOM 648 C CA . ALA A 1 88 ? 73.173 -35.326 -25.620 1.00 54.12 88 ALA A CA 1
ATOM 649 C C . ALA A 1 88 ? 73.009 -34.154 -26.609 1.00 54.12 88 ALA A C 1
ATOM 651 O O . ALA A 1 88 ? 72.016 -34.057 -27.327 1.00 54.12 88 ALA A O 1
ATOM 652 N N . ASN A 1 89 ? 74.069 -33.346 -26.734 1.00 44.41 89 ASN A N 1
ATOM 653 C CA . ASN A 1 89 ? 74.873 -33.321 -27.966 1.00 44.41 89 ASN A CA 1
ATOM 654 C C . ASN A 1 89 ? 76.301 -32.848 -27.672 1.00 44.41 89 ASN A C 1
ATOM 656 O O . ASN A 1 89 ? 76.433 -31.786 -27.024 1.00 44.41 89 ASN A O 1
#

Foldseek 3Di:
DVQLLVQQVVVCVVPVAAAELVVSVVSCVVVPDPDDSVVSSVVSVVSCVVVVGHHDDPCPDDPPPPPPPDDDDPDDDDDDDDDDDPDDD

pLDDT: mean 75.62, std 17.08, range [44.41, 91.94]